Protein AF-A0AAW1D1H9-F1 (afdb_monomer)

Foldseek 3Di:
DAEAAQCCLAALANLVVLLVSQVPDDAVDKYKYKHWPPRHRAHPDDDPVRHHPDDQPQDDDDPVSRVVCCVPRNQVVSQKDWPDKDKDWDWDQDDPVDRIDTTIMIMTMIGHDHPDPPPDD

pLDDT: mean 91.13, std 11.97, range [45.91, 98.75]

InterPro domains:
  IPR007884 Protein-L-histidine N-pros-methyltransferase [PF05219] (1-110)
  IPR007884 Protein-L-histidine N-pros-methyltransferase [PTHR12890] (1-111)
  IPR029063 S-adenosyl-L-methionine-dependent methyltransferase superfamily [SSF53335] (2-110)

Nearest PDB structures (foldseek):
  7y9c-assembly2_B  TM=8.745E-01  e=1.176E-12  Homo sapiens
  8gzf-assembly1_A  TM=8.676E-01  e=1.521E-12  Homo sapiens
  7yf4-assembly1_B  TM=8.637E-01  e=1.731E-12  Homo sapiens
  8bvi-assembly1_A  TM=8.571E-01  e=6.501E-10  Ostreococcus tauri
  4nec-assembly4_D  TM=4.576E-01  e=1.929E-02  Streptomyces lasalocidi

Structure (mmCIF, N/CA/C/O backbone):
data_AF-A0AAW1D1H9-F1
#
_entry.id   AF-A0AAW1D1H9-F1
#
loop_
_atom_site.group_PDB
_atom_site.id
_atom_site.type_symbol
_atom_site.label_atom_id
_atom_site.label_alt_id
_atom_site.label_comp_id
_atom_site.label_asym_id
_atom_site.label_entity_id
_atom_site.label_seq_id
_atom_site.pdbx_PDB_ins_code
_atom_site.Cartn_x
_atom_site.Cartn_y
_atom_site.Cartn_z
_atom_site.occupancy
_atom_site.B_iso_or_equiv
_atom_site.auth_seq_id
_atom_site.auth_comp_id
_atom_site.auth_asym_id
_atom_site.auth_atom_id
_atom_site.pdbx_PDB_model_num
ATOM 1 N N . MET A 1 1 ? -14.691 -5.417 6.888 1.00 87.19 1 MET A N 1
ATOM 2 C CA . MET A 1 1 ? -13.235 -5.384 6.654 1.00 87.19 1 MET A CA 1
ATOM 3 C C . MET A 1 1 ? -13.017 -5.336 5.153 1.00 87.19 1 MET A C 1
ATOM 5 O O . MET A 1 1 ? -13.806 -5.954 4.450 1.00 87.19 1 MET A O 1
ATOM 9 N N . VAL A 1 2 ? -12.020 -4.594 4.677 1.00 97.12 2 VAL A N 1
ATOM 10 C CA . VAL A 1 2 ? -11.627 -4.561 3.255 1.00 97.12 2 VAL A CA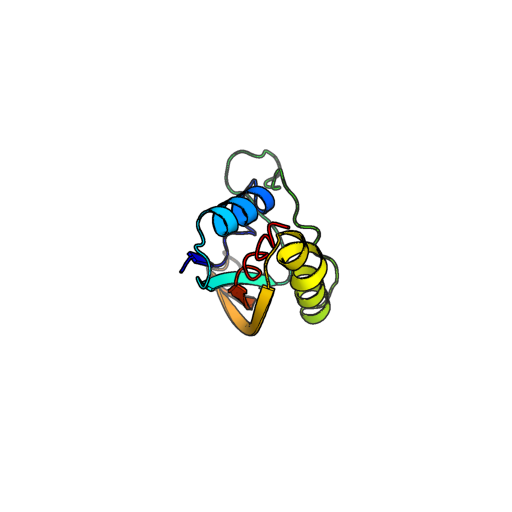 1
ATOM 11 C C . VAL A 1 2 ? -10.189 -5.063 3.145 1.00 97.12 2 VAL A C 1
ATOM 13 O O . VAL A 1 2 ? -9.361 -4.686 3.967 1.00 97.12 2 VAL A O 1
ATOM 16 N N . SER A 1 3 ? -9.877 -5.915 2.174 1.00 97.62 3 SER A N 1
ATOM 17 C CA . SER A 1 3 ? -8.510 -6.400 1.947 1.00 97.62 3 SER A CA 1
ATOM 18 C C . SER A 1 3 ? -8.052 -6.100 0.526 1.00 97.62 3 SER A C 1
ATOM 20 O O . SER A 1 3 ? -8.770 -6.401 -0.424 1.00 97.62 3 SER A O 1
ATOM 22 N N . CYS A 1 4 ? -6.852 -5.544 0.396 1.00 98.19 4 CYS A N 1
ATOM 23 C CA . CYS A 1 4 ? -6.185 -5.234 -0.864 1.00 98.19 4 CYS A CA 1
ATOM 24 C C . CYS A 1 4 ? -4.776 -5.828 -0.801 1.00 98.19 4 CYS A C 1
ATOM 26 O O . CYS A 1 4 ? -3.884 -5.251 -0.185 1.00 98.19 4 CYS A O 1
ATOM 28 N N . LEU A 1 5 ? -4.601 -7.033 -1.341 1.00 97.25 5 LEU A N 1
ATOM 29 C CA . LEU A 1 5 ? -3.396 -7.831 -1.123 1.00 97.25 5 LEU A CA 1
ATOM 30 C C . LEU A 1 5 ? -2.597 -7.927 -2.419 1.00 97.25 5 LEU A C 1
ATOM 32 O O . LEU A 1 5 ? -2.992 -8.678 -3.306 1.00 97.25 5 LEU A O 1
ATOM 36 N N . ASN A 1 6 ? -1.499 -7.171 -2.522 1.00 95.62 6 ASN A N 1
ATOM 37 C CA . ASN A 1 6 ? -0.606 -7.178 -3.687 1.00 95.62 6 ASN A CA 1
ATOM 38 C C . ASN A 1 6 ? -1.342 -6.854 -5.003 1.00 95.62 6 ASN A C 1
ATOM 40 O O . ASN A 1 6 ? -1.202 -7.542 -6.009 1.00 95.62 6 ASN A O 1
ATOM 44 N N . VAL A 1 7 ? -2.201 -5.827 -4.941 1.00 96.31 7 VAL A N 1
ATOM 45 C CA . VAL A 1 7 ? -2.993 -5.321 -6.080 1.00 96.31 7 VAL A CA 1
ATOM 46 C C . VAL A 1 7 ? -2.508 -3.945 -6.540 1.00 96.31 7 VAL A C 1
ATOM 48 O O . VAL A 1 7 ? -2.648 -3.606 -7.709 1.00 96.31 7 VAL A O 1
ATOM 51 N N . LEU A 1 8 ? -1.954 -3.126 -5.638 1.00 97.06 8 LEU A N 1
ATOM 52 C CA . LEU A 1 8 ? -1.609 -1.729 -5.934 1.00 97.06 8 LEU A CA 1
ATOM 53 C C . LEU A 1 8 ? -0.477 -1.584 -6.961 1.00 97.06 8 LEU A C 1
ATOM 55 O O . LEU A 1 8 ? -0.423 -0.573 -7.652 1.00 97.06 8 LEU A O 1
ATOM 59 N N . ASP A 1 9 ? 0.392 -2.584 -7.088 1.00 94.38 9 ASP A N 1
ATOM 60 C CA . ASP A 1 9 ? 1.422 -2.673 -8.124 1.00 94.38 9 ASP A CA 1
ATOM 61 C C . ASP A 1 9 ? 0.886 -3.226 -9.455 1.00 94.38 9 ASP A C 1
ATOM 63 O O . ASP A 1 9 ? 1.561 -3.092 -10.467 1.00 94.38 9 ASP A O 1
ATOM 67 N N . ARG A 1 10 ? -0.319 -3.809 -9.483 1.00 94.31 10 ARG A N 1
ATOM 68 C CA . ARG A 1 10 ? -0.959 -4.407 -10.676 1.00 94.31 10 ARG A CA 1
ATOM 69 C C . ARG A 1 10 ? -2.198 -3.655 -11.154 1.00 94.31 10 ARG A C 1
ATOM 71 O O . ARG A 1 10 ? -2.950 -4.125 -12.004 1.00 94.31 10 ARG A O 1
ATOM 78 N N . CYS A 1 11 ? -2.453 -2.490 -10.572 1.00 94.06 11 CYS A N 1
ATOM 79 C CA . CYS A 1 11 ? -3.623 -1.676 -10.855 1.00 94.06 11 CYS A CA 1
ATOM 80 C C . CYS A 1 11 ? -3.228 -0.465 -11.698 1.00 94.06 11 CYS A C 1
ATOM 82 O O . CYS A 1 11 ? -2.243 0.196 -11.397 1.00 94.06 11 CYS A O 1
ATOM 84 N N . ASP A 1 12 ? -4.037 -0.132 -12.705 1.00 96.31 12 ASP A N 1
ATOM 85 C CA . ASP A 1 12 ? -3.852 1.077 -13.517 1.00 96.31 12 ASP A CA 1
ATOM 86 C C . ASP A 1 12 ? -4.086 2.376 -12.724 1.00 96.31 12 ASP A C 1
ATOM 88 O O . ASP A 1 12 ? -3.478 3.413 -12.982 1.00 96.31 12 ASP A O 1
ATOM 92 N N . ARG A 1 13 ? -4.981 2.321 -11.731 1.00 97.50 13 ARG A N 1
ATOM 93 C CA . ARG A 1 13 ? -5.435 3.486 -10.957 1.00 97.50 13 ARG A CA 1
ATOM 94 C C . ARG A 1 13 ? -5.391 3.233 -9.443 1.00 97.50 13 ARG A C 1
ATOM 96 O O . ARG A 1 13 ? -6.442 3.174 -8.794 1.00 97.50 13 ARG A O 1
ATOM 103 N N . PRO A 1 14 ? -4.199 3.019 -8.854 1.00 97.81 14 PRO A N 1
ATOM 104 C CA . PRO A 1 14 ? -4.056 2.647 -7.448 1.00 97.81 14 PRO A CA 1
ATOM 105 C C . PRO A 1 14 ? -4.530 3.727 -6.462 1.00 97.81 14 PRO A C 1
ATOM 107 O O . PRO A 1 14 ? -5.055 3.377 -5.405 1.00 97.81 14 PRO A O 1
ATOM 110 N N . LEU A 1 15 ? -4.420 5.023 -6.784 1.00 98.31 15 LEU A N 1
ATOM 111 C CA . LEU A 1 15 ? -4.917 6.099 -5.910 1.00 98.31 15 LEU A CA 1
ATOM 112 C C . LEU A 1 15 ? -6.450 6.106 -5.868 1.00 98.31 15 LEU A C 1
ATOM 114 O O . LEU A 1 15 ? -7.052 6.209 -4.795 1.00 98.31 15 LEU A O 1
ATOM 118 N N . THR A 1 16 ? -7.087 5.919 -7.023 1.00 98.38 16 THR A N 1
ATOM 119 C CA . THR A 1 16 ? -8.537 5.735 -7.128 1.00 98.38 16 THR A CA 1
ATOM 120 C C . THR A 1 16 ? -8.984 4.516 -6.323 1.00 98.38 16 THR A C 1
ATOM 122 O O . THR A 1 16 ? -9.946 4.613 -5.557 1.00 98.38 16 THR A O 1
ATOM 125 N N . LEU A 1 17 ? -8.273 3.387 -6.429 1.00 98.38 17 LEU A N 1
ATOM 126 C CA . LEU A 1 17 ? -8.578 2.177 -5.661 1.00 98.38 17 LEU A CA 1
ATOM 127 C C . LEU A 1 17 ? -8.490 2.420 -4.144 1.00 98.38 17 LEU A C 1
ATOM 129 O O . LEU A 1 17 ? -9.384 2.003 -3.408 1.00 98.38 17 LEU A O 1
ATOM 133 N N . LEU A 1 18 ? -7.474 3.143 -3.662 1.00 98.44 18 LEU A N 1
ATOM 134 C CA . LEU A 1 18 ? -7.374 3.536 -2.249 1.00 98.44 18 LEU A CA 1
ATOM 135 C C . LEU A 1 18 ? -8.575 4.385 -1.802 1.00 98.44 18 LEU A C 1
ATOM 137 O O . LEU A 1 18 ? -9.151 4.134 -0.739 1.00 98.44 18 LEU A O 1
ATOM 141 N N . GLY A 1 19 ? -9.009 5.336 -2.634 1.00 98.06 19 GLY A N 1
ATOM 142 C CA . GLY A 1 19 ? -10.215 6.130 -2.389 1.00 98.06 19 GLY A CA 1
ATOM 143 C C . GLY A 1 19 ? -11.488 5.277 -2.312 1.00 98.06 19 GLY A C 1
ATOM 144 O O . GLY A 1 19 ? -12.320 5.483 -1.425 1.00 98.06 19 GLY A O 1
ATOM 145 N N . GLN A 1 20 ? -11.621 4.277 -3.185 1.00 98.06 20 GLN A N 1
ATOM 146 C CA . GLN A 1 20 ? -12.744 3.333 -3.181 1.00 98.06 20 GLN A CA 1
ATOM 147 C C . GLN A 1 20 ? -12.735 2.421 -1.949 1.00 98.06 20 GLN A C 1
ATOM 149 O O . GLN A 1 20 ? -13.782 2.233 -1.328 1.00 98.06 20 GLN A O 1
ATOM 154 N N . ILE A 1 21 ? -11.565 1.909 -1.547 1.00 97.81 21 ILE A N 1
ATOM 155 C CA . ILE A 1 21 ? -11.395 1.142 -0.303 1.00 97.81 21 ILE A CA 1
ATOM 156 C C . ILE A 1 21 ? -11.885 1.977 0.878 1.00 97.81 21 ILE A C 1
ATOM 158 O O . ILE A 1 21 ? -12.715 1.512 1.660 1.00 97.81 21 ILE A O 1
ATOM 162 N N . ARG A 1 22 ? -11.425 3.229 0.975 1.00 96.38 22 ARG A N 1
ATOM 163 C CA . ARG A 1 22 ? -11.842 4.157 2.029 1.00 96.38 22 ARG A CA 1
ATOM 164 C C . ARG A 1 22 ? -13.355 4.386 2.018 1.00 96.38 22 ARG A C 1
ATOM 166 O O . ARG A 1 22 ? -13.978 4.325 3.073 1.00 96.38 22 ARG A O 1
ATOM 173 N N . ALA A 1 23 ? -13.949 4.629 0.850 1.00 96.12 23 ALA A N 1
ATOM 174 C CA . ALA A 1 23 ? -15.387 4.868 0.709 1.00 96.12 23 ALA A CA 1
ATOM 175 C C . ALA A 1 23 ? -16.246 3.643 1.078 1.00 96.12 23 ALA A C 1
ATOM 177 O O . ALA A 1 23 ? -17.357 3.799 1.582 1.00 96.12 23 ALA A O 1
ATOM 178 N N . ALA A 1 24 ? -15.735 2.428 0.865 1.00 96.25 24 ALA A N 1
ATOM 179 C CA . ALA A 1 24 ? -16.416 1.188 1.235 1.00 96.25 24 ALA A CA 1
ATOM 180 C C . ALA A 1 24 ? -16.338 0.875 2.744 1.00 96.25 24 ALA A C 1
ATOM 182 O O . ALA A 1 24 ? -17.103 0.050 3.256 1.00 96.25 24 ALA A O 1
ATOM 183 N N . MET A 1 25 ? -15.414 1.504 3.475 1.00 95.06 25 MET A N 1
ATOM 184 C CA . MET A 1 25 ? -15.252 1.297 4.911 1.00 95.06 25 MET A CA 1
ATOM 185 C C . MET A 1 25 ? -16.299 2.070 5.718 1.00 95.06 25 MET A C 1
ATOM 187 O O . MET A 1 25 ? -16.526 3.260 5.526 1.00 95.06 25 MET A O 1
ATOM 191 N N . LYS A 1 26 ? -16.897 1.391 6.701 1.00 91.38 26 LYS A N 1
ATOM 192 C CA . LYS A 1 26 ? -17.738 2.021 7.731 1.00 91.38 26 LYS A CA 1
ATOM 193 C C . LYS A 1 26 ? -16.868 2.540 8.888 1.00 91.38 26 LYS A C 1
ATOM 195 O O . LYS A 1 26 ? -15.773 2.007 9.093 1.00 91.38 26 LYS A O 1
ATOM 200 N N . PRO A 1 27 ? -17.338 3.507 9.698 1.00 86.50 27 PRO A N 1
ATOM 201 C CA . PRO A 1 27 ? -16.666 3.874 10.943 1.00 86.50 27 PRO A CA 1
ATOM 202 C C . PRO A 1 27 ? -16.386 2.642 11.817 1.00 86.50 27 PRO A C 1
ATOM 204 O O . PRO A 1 27 ? -17.239 1.766 11.954 1.00 86.50 27 PRO A O 1
ATOM 207 N N . GLY A 1 28 ? -15.173 2.546 12.364 1.00 86.31 28 GLY A N 1
ATOM 208 C CA . GLY A 1 28 ? -14.719 1.384 13.141 1.00 86.31 28 GLY A CA 1
ATOM 209 C C . GLY A 1 28 ? -14.321 0.152 12.313 1.00 86.31 28 GLY A C 1
ATOM 210 O O . GLY A 1 28 ? -13.824 -0.818 12.880 1.00 86.31 28 GLY A O 1
ATOM 211 N N . ALA A 1 29 ? -14.490 0.167 10.986 1.00 92.94 29 ALA A N 1
ATOM 212 C CA . ALA A 1 29 ? -14.005 -0.909 10.129 1.00 92.94 29 ALA A CA 1
ATOM 213 C C . ALA A 1 29 ? -12.476 -0.874 9.976 1.00 92.94 29 ALA A C 1
ATOM 215 O O . ALA A 1 29 ? -11.839 0.179 10.034 1.00 92.94 29 ALA A O 1
ATOM 216 N N . MET A 1 30 ? -11.912 -2.052 9.708 1.00 96.50 30 MET A N 1
ATOM 217 C CA . MET A 1 30 ? -10.498 -2.250 9.403 1.00 96.50 30 MET A CA 1
ATOM 218 C C . MET A 1 30 ? -10.290 -2.534 7.912 1.00 96.50 30 MET A C 1
ATOM 220 O O . MET A 1 30 ? -11.113 -3.219 7.289 1.00 96.50 30 MET A O 1
ATOM 224 N N . ALA A 1 31 ? -9.179 -2.046 7.367 1.00 98.19 31 ALA A N 1
ATOM 225 C CA . ALA A 1 31 ? -8.628 -2.498 6.099 1.00 98.19 31 ALA A CA 1
ATOM 226 C C . ALA A 1 31 ? -7.265 -3.169 6.295 1.00 98.19 31 ALA A C 1
ATOM 228 O O . ALA A 1 31 ? -6.526 -2.824 7.217 1.00 98.19 31 ALA A O 1
ATOM 229 N N . VAL A 1 32 ? -6.951 -4.122 5.421 1.00 98.62 32 VAL A N 1
ATOM 230 C CA . VAL A 1 32 ? -5.627 -4.741 5.316 1.00 98.62 32 VAL A CA 1
ATOM 231 C C . VAL A 1 32 ? -5.089 -4.478 3.920 1.00 98.62 32 VAL A C 1
ATOM 233 O O . VAL A 1 32 ? -5.750 -4.814 2.937 1.00 98.62 32 VAL A O 1
ATOM 236 N N . ILE A 1 33 ? -3.911 -3.869 3.839 1.00 98.56 33 ILE A N 1
ATOM 237 C CA . ILE A 1 33 ? -3.229 -3.592 2.573 1.00 98.56 33 ILE A CA 1
ATOM 238 C C . ILE A 1 33 ? -1.873 -4.289 2.595 1.00 98.56 33 ILE A C 1
ATOM 240 O O . ILE A 1 33 ? -1.133 -4.120 3.559 1.00 98.56 33 ILE A O 1
ATOM 244 N N . ALA A 1 34 ? -1.568 -5.068 1.560 1.00 98.31 34 ALA A N 1
ATOM 245 C CA . ALA A 1 34 ? -0.259 -5.685 1.349 1.00 98.31 34 ALA A CA 1
ATOM 246 C C . ALA A 1 34 ? 0.378 -5.117 0.074 1.00 98.31 34 ALA A C 1
ATOM 248 O O . ALA A 1 34 ? -0.325 -4.940 -0.932 1.00 98.31 34 ALA A O 1
ATOM 249 N N . ILE A 1 35 ? 1.664 -4.778 0.149 1.00 97.38 35 ILE A N 1
ATOM 250 C CA . ILE A 1 35 ? 2.445 -4.181 -0.937 1.00 97.38 35 ILE A CA 1
ATOM 251 C C . ILE A 1 35 ? 3.815 -4.853 -0.990 1.00 97.38 35 ILE A C 1
ATOM 253 O O . ILE A 1 35 ? 4.593 -4.792 -0.034 1.00 97.38 35 ILE A O 1
ATOM 257 N N . VAL A 1 36 ? 4.145 -5.393 -2.162 1.00 96.31 36 VAL A N 1
ATOM 258 C CA . VAL A 1 36 ? 5.475 -5.926 -2.461 1.00 96.31 36 VAL A CA 1
ATOM 259 C C . VAL A 1 36 ? 6.485 -4.789 -2.614 1.00 96.31 36 VAL A C 1
ATOM 261 O O . VAL A 1 36 ? 6.286 -3.870 -3.411 1.00 96.31 36 VAL A O 1
ATOM 264 N N . LEU A 1 37 ? 7.598 -4.881 -1.883 1.00 96.12 37 LEU A N 1
ATOM 265 C CA . LEU A 1 37 ? 8.724 -3.953 -1.937 1.00 96.12 37 LEU A CA 1
ATOM 266 C C . LEU A 1 37 ? 10.027 -4.680 -2.346 1.00 96.12 37 LEU A C 1
ATOM 268 O O . LEU A 1 37 ? 10.290 -5.789 -1.862 1.00 96.12 37 LEU A O 1
ATOM 272 N N . PRO A 1 38 ? 10.883 -4.068 -3.193 1.00 95.88 38 PRO A N 1
ATOM 273 C CA . PRO A 1 38 ? 10.769 -2.723 -3.757 1.00 95.88 38 PRO A CA 1
ATOM 274 C C . PRO A 1 38 ? 9.617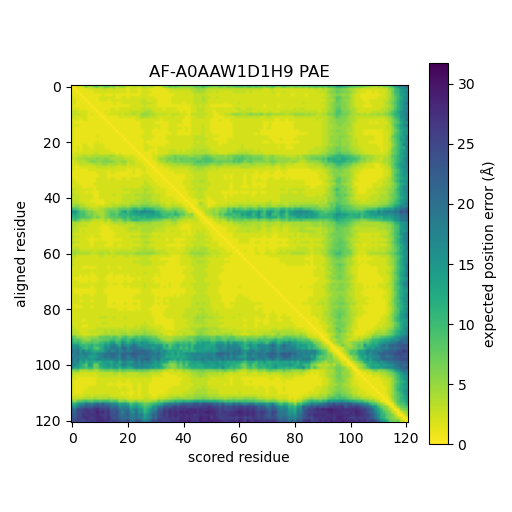 -2.587 -4.760 1.00 95.88 38 PRO A C 1
ATOM 276 O O . PRO A 1 38 ? 9.397 -3.472 -5.588 1.00 95.88 38 PRO A O 1
ATOM 279 N N . PHE A 1 39 ? 8.906 -1.466 -4.680 1.00 96.38 39 PHE A N 1
ATOM 280 C CA . PHE A 1 39 ? 7.711 -1.203 -5.468 1.00 96.38 39 PHE A CA 1
ATOM 281 C C . PHE A 1 39 ? 8.060 -1.044 -6.950 1.00 96.38 39 PHE A C 1
ATOM 283 O O . PHE A 1 39 ? 8.858 -0.185 -7.332 1.00 96.38 39 PHE A O 1
ATOM 290 N N . LYS A 1 40 ? 7.469 -1.896 -7.788 1.00 93.81 40 LYS A N 1
ATOM 291 C CA . LYS A 1 40 ? 7.671 -1.920 -9.240 1.00 93.81 40 LYS A CA 1
ATOM 292 C C . LYS A 1 40 ? 6.321 -2.160 -9.916 1.00 93.81 40 LYS A C 1
ATOM 294 O O . LYS A 1 40 ? 5.977 -3.320 -10.142 1.00 93.81 40 LYS A O 1
ATOM 299 N N . PRO A 1 41 ? 5.539 -1.101 -10.188 1.00 94.19 41 PRO A N 1
ATOM 300 C CA . PRO A 1 41 ? 4.214 -1.273 -10.751 1.00 94.19 41 PRO A CA 1
ATOM 301 C C . PRO A 1 41 ? 4.303 -1.825 -12.177 1.00 94.19 41 PRO A C 1
ATOM 303 O O . PRO A 1 41 ? 5.182 -1.440 -12.952 1.00 94.19 41 PRO A O 1
ATOM 306 N N . TYR A 1 42 ? 3.391 -2.731 -12.505 1.00 94.12 42 TYR A N 1
ATOM 307 C CA . TYR A 1 42 ? 3.251 -3.359 -13.806 1.00 94.12 42 TYR A CA 1
ATOM 308 C C . TYR A 1 42 ? 1.774 -3.652 -14.073 1.00 94.12 42 TYR A C 1
ATOM 310 O O . TYR A 1 42 ? 1.159 -4.443 -13.368 1.00 94.12 42 TYR A O 1
ATOM 318 N N . VAL A 1 43 ? 1.213 -3.023 -15.099 1.00 93.81 43 VAL A N 1
ATOM 319 C CA . VAL A 1 43 ? -0.190 -3.167 -15.497 1.00 93.81 43 VAL A CA 1
ATOM 320 C C . VAL A 1 43 ? -0.270 -4.051 -16.736 1.00 93.81 43 VAL A C 1
ATOM 322 O O . VAL A 1 43 ? 0.191 -3.673 -17.811 1.00 93.81 43 VAL A O 1
ATOM 325 N N . GLU A 1 44 ? -0.868 -5.231 -16.607 1.00 88.44 44 GLU A N 1
ATOM 326 C CA . GLU A 1 44 ? -0.904 -6.255 -17.659 1.00 88.44 44 GLU A CA 1
ATOM 327 C C . GLU A 1 44 ? -1.652 -5.797 -18.917 1.00 88.44 44 GLU A C 1
ATOM 329 O O . GLU A 1 44 ? -1.252 -6.137 -20.032 1.00 88.44 44 GLU A O 1
ATOM 334 N N . PHE A 1 45 ? -2.734 -5.031 -18.753 1.00 86.56 45 PHE A N 1
ATOM 335 C CA . PHE A 1 45 ? -3.637 -4.659 -19.840 1.00 86.56 45 PHE A CA 1
ATOM 336 C C . PHE A 1 45 ? -4.019 -3.181 -19.784 1.00 86.56 45 PHE A C 1
ATOM 338 O O . PHE A 1 45 ? -4.237 -2.623 -18.715 1.00 86.56 45 PHE A O 1
ATOM 345 N N . GLY A 1 46 ? -4.204 -2.571 -20.954 1.00 80.25 46 GLY A N 1
ATOM 346 C CA . GLY A 1 46 ? -4.780 -1.227 -21.072 1.00 80.25 46 GLY A CA 1
ATOM 347 C C . GLY A 1 46 ? -3.767 -0.092 -21.216 1.00 80.25 46 GLY A C 1
ATOM 348 O O . GLY A 1 46 ? -4.156 0.983 -21.668 1.00 80.25 46 GLY A O 1
ATOM 349 N N . THR A 1 47 ? -2.477 -0.328 -20.959 1.00 80.00 47 THR A N 1
ATOM 350 C CA . THR A 1 47 ? -1.406 0.652 -21.204 1.00 80.00 47 THR A CA 1
ATOM 351 C C . THR A 1 47 ? -0.338 0.081 -22.138 1.00 80.00 47 THR A C 1
ATOM 353 O O . THR A 1 47 ? -0.120 -1.127 -22.203 1.00 80.00 47 THR A O 1
ATOM 356 N N . LYS A 1 48 ? 0.285 0.942 -22.956 1.00 83.44 48 LYS A N 1
ATOM 357 C CA . LYS A 1 48 ? 1.277 0.510 -23.963 1.00 83.44 48 LYS A CA 1
ATOM 358 C C . LYS A 1 48 ? 2.642 0.194 -23.356 1.00 83.44 48 LYS A C 1
ATOM 360 O O . LYS A 1 48 ? 3.411 -0.551 -23.950 1.00 83.44 48 LYS A O 1
ATOM 365 N N . ASP A 1 49 ? 2.949 0.804 -22.221 1.00 89.44 49 ASP A N 1
ATOM 366 C CA . ASP A 1 49 ? 4.224 0.714 -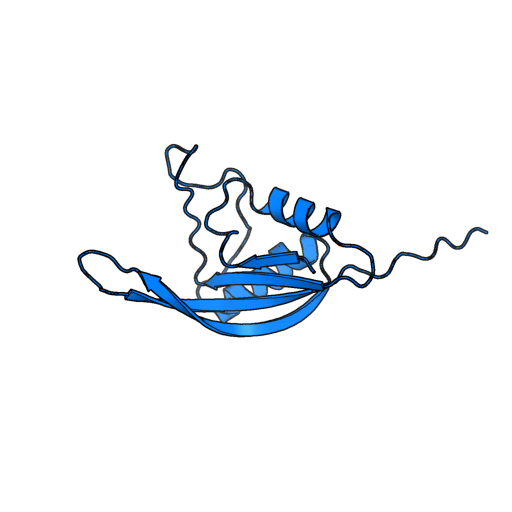21.514 1.00 89.44 49 ASP A CA 1
ATOM 367 C C . ASP A 1 49 ? 4.107 -0.042 -20.183 1.00 89.44 49 ASP A C 1
ATOM 369 O O . ASP A 1 49 ? 5.066 -0.062 -19.413 1.00 89.44 49 ASP A O 1
ATOM 373 N N . HIS A 1 50 ? 2.950 -0.665 -19.923 1.00 92.50 50 HIS A N 1
ATOM 374 C CA . HIS A 1 50 ? 2.621 -1.365 -18.679 1.00 92.50 50 HIS A CA 1
ATOM 375 C C . HIS A 1 50 ? 2.734 -0.498 -17.419 1.00 92.50 50 HIS A C 1
ATOM 377 O O . HIS A 1 50 ? 2.796 -1.023 -16.307 1.00 92.50 50 HIS A O 1
ATOM 383 N N . LYS A 1 51 ? 2.749 0.830 -17.564 1.00 93.50 51 LYS A N 1
ATOM 384 C CA . LYS A 1 51 ? 2.716 1.744 -16.424 1.00 93.50 51 LYS A CA 1
ATOM 385 C C . LYS A 1 51 ? 1.278 2.020 -16.005 1.00 93.50 51 LYS A C 1
ATOM 387 O O . LYS A 1 51 ? 0.395 1.979 -16.862 1.00 93.50 51 LYS A O 1
ATOM 392 N N . PRO A 1 52 ? 1.035 2.303 -14.718 1.00 95.00 52 PRO A N 1
ATOM 393 C CA . PRO A 1 52 ? -0.258 2.789 -14.274 1.00 95.00 52 PRO A CA 1
ATOM 394 C C . PRO A 1 52 ? -0.471 4.240 -14.709 1.00 95.00 52 PRO A C 1
ATOM 396 O O . PRO A 1 52 ? 0.466 5.038 -14.744 1.00 95.00 52 PRO A O 1
ATOM 399 N N . VAL A 1 53 ? -1.719 4.603 -14.994 1.00 95.88 53 VAL A N 1
ATOM 400 C CA . VAL A 1 53 ? -2.136 6.000 -15.190 1.00 95.88 53 VAL A CA 1
ATOM 401 C C . VAL A 1 53 ? -1.975 6.826 -13.910 1.00 95.88 53 VAL A C 1
ATOM 403 O O . VAL A 1 53 ? -1.690 8.022 -13.983 1.00 95.88 53 VAL A O 1
ATOM 406 N N . GLU A 1 54 ? -2.157 6.217 -12.736 1.00 96.94 54 GLU A N 1
ATOM 407 C CA . GLU A 1 54 ? -1.900 6.865 -11.446 1.00 96.94 54 GLU A CA 1
ATOM 408 C C . GLU A 1 54 ? -0.669 6.253 -10.782 1.00 96.94 54 GLU A C 1
ATOM 410 O O . GLU A 1 54 ? -0.665 5.089 -10.391 1.00 96.94 54 GLU A O 1
ATOM 415 N N . GLU A 1 55 ? 0.377 7.052 -10.606 1.00 96.31 55 GLU A N 1
ATOM 416 C CA . GLU A 1 55 ? 1.586 6.600 -9.927 1.00 96.31 55 GLU A CA 1
ATOM 417 C C . GLU A 1 55 ? 1.465 6.799 -8.412 1.00 96.31 55 GLU A C 1
ATOM 419 O O . GLU A 1 55 ? 1.065 7.863 -7.930 1.00 96.31 55 GLU A O 1
ATOM 424 N N . LEU A 1 56 ? 1.843 5.774 -7.642 1.00 97.94 56 LEU A N 1
ATOM 425 C CA . LEU A 1 56 ? 2.062 5.939 -6.210 1.00 97.94 56 LEU A CA 1
ATOM 426 C C . LEU A 1 56 ? 3.414 6.636 -5.995 1.00 97.94 56 LEU A C 1
ATOM 428 O O . LEU A 1 56 ? 4.420 6.138 -6.503 1.00 97.94 56 LEU A O 1
ATOM 432 N N . PRO A 1 57 ? 3.481 7.737 -5.224 1.00 97.62 57 PRO A N 1
ATOM 433 C CA . PRO A 1 57 ? 4.710 8.505 -5.006 1.00 97.62 57 PRO A CA 1
ATOM 434 C C . PRO A 1 57 ? 5.683 7.827 -4.017 1.00 97.62 57 PRO A C 1
ATOM 436 O O . PRO A 1 57 ? 6.220 8.489 -3.131 1.00 97.62 57 PRO A O 1
ATOM 439 N N . ILE A 1 58 ? 5.907 6.516 -4.157 1.00 98.25 58 ILE A N 1
ATOM 440 C CA . ILE A 1 58 ? 6.796 5.724 -3.298 1.00 98.25 58 ILE A CA 1
ATOM 441 C C . ILE A 1 58 ? 8.253 6.020 -3.665 1.00 98.25 58 ILE A C 1
ATOM 443 O O . ILE A 1 58 ? 8.672 5.855 -4.811 1.00 98.25 58 ILE A O 1
ATOM 447 N N . LYS A 1 59 ? 9.033 6.447 -2.675 1.00 97.94 59 LYS A N 1
ATOM 448 C CA . LYS A 1 59 ? 10.432 6.869 -2.808 1.00 97.94 59 LYS A CA 1
ATOM 449 C C . LYS A 1 59 ? 11.350 5.967 -1.992 1.00 97.94 59 LYS A C 1
ATOM 451 O O . LYS A 1 59 ? 10.927 5.342 -1.025 1.00 97.94 59 LYS A O 1
ATOM 456 N N . GLY A 1 60 ? 12.635 5.983 -2.340 1.00 97.44 60 GLY A N 1
ATOM 457 C CA . GLY A 1 60 ? 13.686 5.317 -1.573 1.00 97.44 60 GLY A CA 1
ATOM 458 C C . GLY A 1 60 ? 14.211 4.038 -2.212 1.00 97.44 60 GLY A C 1
ATOM 459 O O . GLY A 1 60 ? 13.625 3.495 -3.151 1.00 97.44 60 GLY A O 1
ATOM 460 N N . ASN A 1 61 ? 15.350 3.573 -1.699 1.00 95.38 61 ASN A N 1
ATOM 461 C CA . ASN A 1 61 ? 16.109 2.470 -2.295 1.00 95.38 61 ASN A CA 1
ATOM 462 C C . ASN A 1 61 ? 16.139 1.224 -1.407 1.00 95.38 61 ASN A C 1
ATOM 464 O O . ASN A 1 61 ? 16.390 0.126 -1.903 1.00 95.38 61 ASN A O 1
ATOM 468 N N . THR A 1 62 ? 15.895 1.383 -0.107 1.00 97.00 62 THR A N 1
ATOM 469 C CA . THR A 1 62 ? 15.790 0.273 0.841 1.00 97.00 62 THR A CA 1
ATOM 470 C C . THR A 1 62 ? 14.332 -0.085 1.111 1.00 97.00 62 THR A C 1
ATOM 472 O O . THR A 1 62 ? 13.411 0.666 0.779 1.00 97.00 62 THR A O 1
ATOM 475 N N . PHE A 1 63 ? 14.113 -1.248 1.727 1.00 96.81 63 PHE A N 1
ATOM 476 C CA . PHE A 1 63 ? 12.784 -1.626 2.201 1.00 96.81 63 PHE A CA 1
ATOM 477 C C . PHE A 1 63 ? 12.257 -0.590 3.202 1.00 96.81 63 PHE A C 1
ATOM 479 O O . PHE A 1 63 ? 11.115 -0.158 3.100 1.00 96.81 63 PHE A O 1
ATO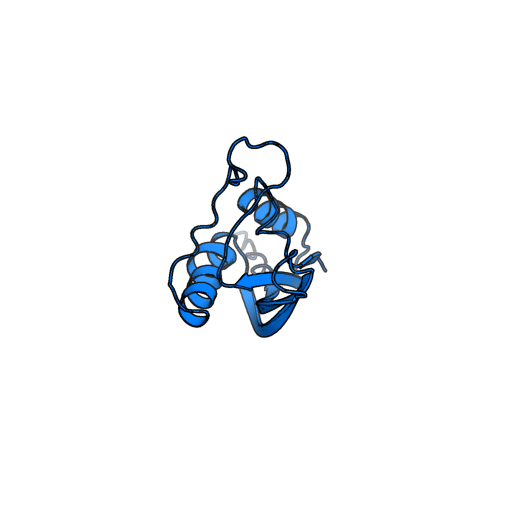M 486 N N . GLU A 1 64 ? 13.103 -0.172 4.141 1.00 98.06 64 GLU A N 1
ATOM 487 C CA . GLU A 1 64 ? 12.777 0.764 5.212 1.00 98.06 64 GLU A CA 1
ATOM 488 C C . GLU A 1 64 ? 12.414 2.155 4.670 1.00 98.06 64 GLU A C 1
ATOM 490 O O . GLU A 1 64 ? 11.429 2.745 5.125 1.00 98.06 64 GLU A O 1
ATOM 495 N N . ASP A 1 65 ? 13.136 2.644 3.654 1.00 98.31 65 ASP A N 1
ATOM 496 C CA . ASP A 1 65 ? 12.794 3.908 2.990 1.00 98.31 65 ASP A CA 1
ATOM 497 C C . ASP A 1 65 ? 11.414 3.819 2.329 1.00 98.31 65 ASP A C 1
ATOM 499 O O . ASP A 1 65 ? 10.571 4.699 2.501 1.00 98.31 65 ASP A O 1
ATOM 503 N N . GLN A 1 66 ? 11.163 2.733 1.591 1.00 98.50 66 GLN A N 1
ATOM 504 C CA . GLN A 1 66 ? 9.914 2.584 0.852 1.00 98.50 66 GLN A CA 1
ATOM 505 C C . GLN A 1 66 ? 8.722 2.312 1.768 1.00 98.50 66 GLN A C 1
ATOM 507 O O . GLN A 1 66 ? 7.642 2.820 1.490 1.00 98.50 66 GLN A O 1
ATOM 512 N N . VAL A 1 67 ? 8.886 1.587 2.881 1.00 98.56 67 VAL A N 1
ATOM 513 C CA . VAL A 1 67 ? 7.824 1.461 3.896 1.00 98.56 67 VAL A CA 1
ATOM 514 C C . VAL A 1 67 ? 7.492 2.821 4.494 1.00 98.56 67 VAL A C 1
ATOM 516 O O . VAL A 1 67 ? 6.313 3.154 4.615 1.00 98.56 67 VAL A O 1
ATOM 519 N N . THR A 1 68 ? 8.509 3.616 4.832 1.00 98.62 68 THR A N 1
ATOM 520 C CA . THR A 1 68 ? 8.311 4.984 5.331 1.00 98.62 68 THR A CA 1
ATOM 521 C C . THR A 1 68 ? 7.531 5.814 4.313 1.00 98.62 68 THR A C 1
ATOM 523 O O . THR A 1 68 ? 6.499 6.388 4.652 1.00 98.62 68 THR A O 1
ATOM 526 N N . SER A 1 69 ? 7.933 5.781 3.041 1.00 98.75 69 SER A N 1
ATOM 527 C CA . SER A 1 69 ? 7.243 6.501 1.966 1.00 98.75 69 SER A CA 1
ATOM 528 C C . SER A 1 69 ? 5.817 5.984 1.711 1.00 98.75 69 SER A C 1
ATOM 530 O O . SER A 1 69 ? 4.898 6.777 1.538 1.00 98.75 69 SER A O 1
ATOM 532 N N . VAL A 1 70 ? 5.562 4.672 1.777 1.00 98.69 70 VAL A N 1
ATOM 533 C CA . VAL A 1 70 ? 4.196 4.114 1.700 1.00 98.69 70 VAL A CA 1
ATOM 534 C C . VAL A 1 70 ? 3.311 4.677 2.815 1.00 98.69 70 VAL A C 1
ATOM 536 O O . VAL A 1 70 ? 2.150 5.013 2.579 1.00 98.69 70 VAL A O 1
ATOM 539 N N . ILE A 1 71 ? 3.834 4.803 4.032 1.00 98.69 71 ILE A N 1
ATOM 540 C CA . ILE A 1 71 ? 3.080 5.367 5.154 1.00 98.69 71 ILE A CA 1
ATOM 541 C C . ILE A 1 71 ? 2.824 6.863 4.925 1.00 98.69 71 ILE A C 1
ATOM 543 O O . ILE A 1 71 ? 1.670 7.296 4.959 1.00 98.69 71 ILE A O 1
ATOM 547 N N . GLU A 1 72 ? 3.882 7.636 4.687 1.00 98.62 72 GLU A N 1
ATOM 548 C CA . GLU A 1 72 ? 3.864 9.103 4.714 1.00 98.62 72 GLU A CA 1
ATOM 549 C C . GLU A 1 72 ? 3.354 9.742 3.419 1.00 98.62 72 GLU A C 1
ATOM 551 O O . GLU A 1 72 ? 2.613 10.722 3.475 1.00 98.62 72 GLU A O 1
ATOM 556 N N . ASP A 1 73 ? 3.711 9.186 2.262 1.00 98.69 73 ASP A N 1
ATOM 557 C CA . ASP A 1 73 ? 3.384 9.742 0.945 1.00 98.69 73 ASP A CA 1
ATOM 558 C C . ASP A 1 73 ? 2.132 9.098 0.316 1.00 98.69 73 ASP A C 1
ATOM 560 O O . ASP A 1 73 ? 1.565 9.664 -0.619 1.00 98.69 73 ASP A O 1
ATOM 564 N N . VAL A 1 74 ? 1.677 7.932 0.805 1.00 98.56 74 VAL A N 1
ATOM 565 C CA . VAL A 1 74 ? 0.547 7.191 0.204 1.00 98.56 74 VAL A CA 1
ATOM 566 C C . VAL A 1 74 ? -0.621 6.996 1.170 1.00 98.56 74 VAL A C 1
ATOM 568 O O . VAL A 1 74 ? -1.709 7.523 0.934 1.00 98.56 74 VAL A O 1
ATOM 571 N N . LEU A 1 75 ? -0.440 6.243 2.258 1.00 98.56 75 LEU A N 1
ATOM 572 C CA . LEU A 1 75 ? -1.553 5.795 3.106 1.00 98.56 75 LEU A CA 1
ATOM 573 C C . LEU A 1 75 ? -2.124 6.912 3.990 1.00 98.56 75 LEU A C 1
ATOM 575 O O . LEU A 1 75 ? -3.349 7.032 4.094 1.00 98.56 75 LEU A O 1
ATOM 579 N N . ILE A 1 76 ? -1.269 7.744 4.595 1.00 98.38 76 ILE A N 1
ATOM 580 C CA . ILE A 1 76 ? -1.719 8.916 5.363 1.00 98.38 76 ILE A CA 1
ATOM 581 C C . ILE A 1 76 ? -2.430 9.926 4.440 1.00 98.38 76 ILE A C 1
ATOM 583 O O . ILE A 1 76 ? -3.570 10.286 4.752 1.00 98.38 76 ILE A O 1
ATOM 587 N N . PRO A 1 77 ? -1.861 10.337 3.285 1.00 98.25 77 PRO A N 1
ATOM 588 C CA . PRO A 1 77 ? -2.547 11.229 2.346 1.00 98.25 77 PRO A CA 1
ATOM 589 C C . PRO A 1 77 ? -3.845 10.653 1.770 1.00 98.25 77 PRO A C 1
ATOM 591 O O . PRO A 1 77 ? -4.797 11.399 1.545 1.00 98.25 77 PRO A O 1
ATOM 594 N N . ALA A 1 78 ? -3.936 9.329 1.599 1.00 97.56 78 ALA A N 1
ATOM 595 C CA . ALA A 1 78 ? -5.178 8.650 1.216 1.00 97.56 78 ALA A CA 1
ATOM 596 C C . ALA A 1 78 ? -6.252 8.649 2.328 1.00 97.56 78 ALA A C 1
ATOM 598 O O . ALA A 1 78 ? -7.377 8.193 2.109 1.00 97.56 78 ALA A O 1
ATOM 599 N N . GLY A 1 79 ? -5.942 9.184 3.514 1.00 96.62 79 GLY A N 1
ATOM 600 C CA . GLY A 1 79 ? -6.889 9.399 4.605 1.00 96.62 79 GLY A CA 1
ATOM 601 C C . GLY A 1 79 ? -7.058 8.202 5.537 1.00 96.62 79 GLY A C 1
ATOM 602 O O . GLY A 1 79 ? -8.109 8.083 6.175 1.00 96.62 79 GLY A O 1
ATOM 603 N N . PHE A 1 80 ? -6.063 7.314 5.612 1.00 97.62 80 PHE A N 1
ATOM 604 C CA . PHE A 1 80 ? -6.040 6.198 6.556 1.00 97.62 80 PHE A CA 1
ATOM 605 C C . PHE A 1 80 ? -5.258 6.537 7.829 1.00 97.62 80 PHE A C 1
ATOM 607 O O . PHE A 1 80 ? -4.300 7.304 7.821 1.00 97.62 80 PHE A O 1
ATOM 614 N N . ILE A 1 81 ? -5.640 5.892 8.931 1.00 97.50 81 ILE A N 1
ATOM 615 C CA . ILE A 1 81 ? -4.827 5.779 10.145 1.00 97.50 81 ILE A CA 1
ATOM 616 C C . ILE A 1 81 ? -4.159 4.409 10.136 1.00 97.50 81 ILE A C 1
ATOM 618 O O . ILE A 1 81 ? -4.849 3.387 10.092 1.00 97.50 81 ILE A O 1
ATOM 622 N N . ILE A 1 82 ? -2.832 4.392 10.244 1.00 97.94 82 ILE A N 1
ATOM 623 C CA . ILE A 1 82 ? -2.044 3.169 10.370 1.00 97.94 82 ILE A CA 1
ATOM 624 C C . ILE A 1 82 ? -2.160 2.667 11.810 1.00 97.94 82 ILE A C 1
ATOM 626 O O . ILE A 1 82 ? -1.907 3.411 12.756 1.00 97.94 82 ILE A O 1
ATOM 630 N N . ARG A 1 83 ? -2.562 1.406 11.990 1.00 97.75 83 ARG A N 1
ATOM 631 C CA . ARG A 1 83 ? -2.639 0.758 13.310 1.00 97.75 83 ARG A CA 1
ATOM 632 C C . ARG A 1 83 ? -1.402 -0.063 13.609 1.00 97.75 83 ARG A C 1
ATOM 634 O O . ARG A 1 83 ? -0.849 0.036 14.698 1.00 97.75 83 ARG A O 1
ATOM 641 N N . SER A 1 84 ? -0.983 -0.864 12.644 1.00 98.19 84 SER A N 1
ATOM 642 C CA . SER A 1 84 ? 0.248 -1.638 12.703 1.00 98.19 84 SER A CA 1
ATOM 643 C C . SER A 1 84 ? 0.689 -2.002 11.295 1.00 98.19 84 SER A C 1
ATOM 645 O O . SER A 1 84 ? -0.106 -1.958 10.351 1.00 98.19 84 SER A O 1
ATOM 647 N N . TRP A 1 85 ? 1.951 -2.386 11.161 1.00 98.62 85 TRP A N 1
ATOM 648 C CA . TRP A 1 85 ? 2.459 -3.009 9.953 1.00 98.62 85 TRP A CA 1
ATOM 649 C C . TRP A 1 85 ? 3.507 -4.061 10.302 1.00 98.62 85 TRP A C 1
ATOM 651 O O . TRP A 1 85 ? 4.042 -4.074 11.413 1.00 98.62 85 TRP A O 1
ATOM 661 N N . THR A 1 86 ? 3.772 -4.965 9.368 1.00 98.44 86 THR A N 1
ATOM 662 C CA . THR A 1 86 ? 4.818 -5.980 9.498 1.00 98.44 86 THR A CA 1
ATOM 663 C C . THR A 1 86 ? 5.478 -6.258 8.151 1.00 98.44 86 THR A C 1
ATOM 665 O O . THR A 1 86 ? 4.893 -5.996 7.098 1.00 98.44 86 THR A O 1
ATOM 668 N N . ARG A 1 87 ? 6.698 -6.796 8.194 1.00 98.12 87 ARG A N 1
ATOM 669 C CA . ARG A 1 87 ? 7.443 -7.292 7.034 1.00 98.12 87 ARG A CA 1
ATOM 670 C C . ARG A 1 87 ? 7.335 -8.808 7.005 1.00 98.12 87 ARG A C 1
ATOM 672 O O . ARG A 1 87 ? 7.765 -9.471 7.948 1.00 98.12 87 ARG A O 1
ATOM 679 N N . VAL A 1 88 ? 6.807 -9.357 5.920 1.00 96.38 88 VAL A N 1
ATOM 680 C CA . VAL A 1 88 ? 6.703 -10.808 5.700 1.00 96.38 88 VAL A CA 1
A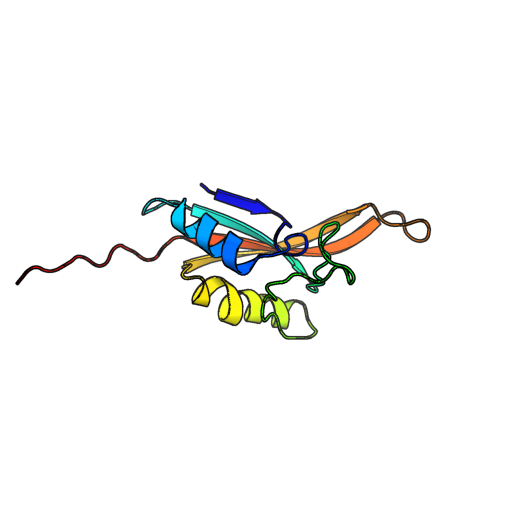TOM 681 C C . VAL A 1 88 ? 7.377 -11.186 4.375 1.00 96.38 88 VAL A C 1
ATOM 683 O O . VAL A 1 88 ? 7.638 -10.309 3.547 1.00 96.38 88 VAL A O 1
ATOM 686 N N . PRO A 1 89 ? 7.754 -12.459 4.163 1.00 93.44 89 PRO A N 1
ATOM 687 C CA . PRO A 1 89 ? 8.270 -12.884 2.867 1.00 93.44 89 PRO A CA 1
ATOM 688 C C . PRO A 1 89 ? 7.172 -12.829 1.797 1.00 93.44 89 PRO A C 1
ATOM 690 O O . PRO A 1 89 ? 6.065 -13.319 2.015 1.00 93.44 89 PRO A O 1
ATOM 693 N N . TYR A 1 90 ? 7.510 -12.287 0.629 1.00 90.06 90 TYR A N 1
ATOM 694 C CA . TYR A 1 90 ? 6.723 -12.411 -0.593 1.00 90.06 90 TYR A CA 1
ATOM 695 C C . TYR A 1 90 ? 7.344 -13.483 -1.486 1.00 90.06 90 TYR A C 1
ATOM 697 O O . TYR A 1 90 ? 8.550 -13.452 -1.741 1.00 90.06 90 TYR A O 1
ATOM 705 N N . LEU A 1 91 ? 6.520 -14.408 -1.974 1.00 86.06 91 LEU A N 1
ATOM 706 C CA . LEU A 1 91 ? 6.916 -15.441 -2.925 1.00 86.06 91 LEU A CA 1
ATOM 707 C C . LEU A 1 91 ? 5.970 -15.389 -4.118 1.00 86.06 91 LEU A C 1
ATOM 709 O O . LEU A 1 91 ? 4.758 -15.526 -3.953 1.00 86.06 91 LEU A O 1
ATOM 713 N N . CYS A 1 92 ? 6.524 -15.233 -5.315 1.00 76.81 92 CYS A N 1
ATOM 714 C CA . CYS A 1 92 ? 5.764 -15.355 -6.552 1.00 76.81 92 CYS A CA 1
ATOM 715 C C . CYS A 1 92 ? 6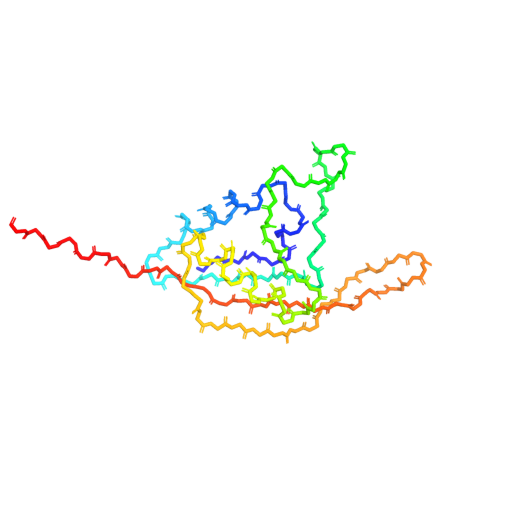.448 -16.307 -7.528 1.00 76.81 92 CYS A C 1
ATOM 717 O O . CYS A 1 92 ? 7.652 -16.569 -7.432 1.00 76.81 92 CYS A O 1
ATOM 719 N N . GLN A 1 93 ? 5.646 -16.838 -8.454 1.00 78.19 93 GLN A N 1
ATOM 720 C CA . GLN A 1 93 ? 6.142 -17.653 -9.552 1.00 78.19 93 GLN A CA 1
ATOM 721 C C . GLN A 1 93 ? 7.232 -16.874 -10.290 1.00 78.19 93 GLN A C 1
ATOM 723 O O . GLN A 1 93 ? 7.031 -15.717 -10.663 1.00 78.19 93 GLN A O 1
ATOM 728 N N . GLY A 1 94 ? 8.390 -17.504 -10.445 1.00 73.00 94 GLY A N 1
ATOM 729 C CA . GLY A 1 94 ? 9.484 -16.910 -11.188 1.00 73.00 94 GLY A CA 1
ATOM 730 C C . GLY A 1 94 ? 9.374 -17.173 -12.690 1.00 73.00 94 GLY A C 1
ATOM 731 O O . GLY A 1 94 ? 8.317 -17.545 -13.203 1.00 73.00 94 GLY A O 1
ATOM 732 N N . ASP A 1 95 ? 10.463 -16.936 -13.405 1.00 74.94 95 ASP A N 1
ATOM 733 C CA . ASP A 1 95 ? 10.541 -17.054 -14.856 1.00 74.94 95 ASP A CA 1
ATOM 734 C C . ASP A 1 95 ? 11.354 -18.291 -15.291 1.00 74.94 95 ASP A C 1
ATOM 736 O O . ASP A 1 95 ? 11.650 -19.194 -14.508 1.00 74.94 95 ASP A O 1
ATOM 740 N N . LEU A 1 96 ? 11.716 -18.350 -16.575 1.00 72.19 96 LEU A N 1
ATOM 741 C CA . LEU A 1 96 ? 12.535 -19.431 -17.132 1.00 72.19 96 LEU A CA 1
ATOM 742 C C . LEU A 1 96 ? 13.952 -19.503 -16.525 1.00 72.19 96 LEU A C 1
ATOM 744 O O . LEU A 1 96 ? 14.619 -20.524 -16.684 1.00 72.19 96 LEU A O 1
ATOM 748 N N . ASN A 1 97 ? 14.412 -18.447 -15.847 1.00 71.31 97 ASN A N 1
ATOM 749 C CA . ASN A 1 97 ? 15.747 -18.340 -15.261 1.00 71.31 97 ASN A CA 1
ATOM 750 C C . ASN A 1 97 ? 15.747 -18.608 -13.748 1.00 71.31 97 ASN A C 1
ATOM 752 O O . ASN A 1 97 ? 16.748 -19.084 -13.211 1.00 71.31 97 ASN A O 1
ATOM 756 N N . GLN A 1 98 ? 14.646 -18.315 -13.052 1.00 70.38 98 GLN A N 1
ATOM 757 C CA . GLN A 1 98 ? 14.512 -18.501 -11.608 1.00 70.38 98 GLN A CA 1
ATOM 758 C C . GLN A 1 98 ? 13.123 -19.044 -11.258 1.00 70.38 98 GLN A C 1
ATOM 760 O O . GLN A 1 98 ? 12.126 -18.447 -11.619 1.00 70.38 98 GLN A O 1
ATOM 765 N N . ALA A 1 99 ? 13.038 -20.138 -10.492 1.00 65.56 99 ALA A N 1
ATOM 766 C CA . ALA A 1 99 ? 11.758 -20.802 -10.202 1.00 65.56 99 ALA A CA 1
ATOM 767 C C . ALA A 1 99 ? 10.787 -19.972 -9.331 1.00 65.56 99 ALA A C 1
ATOM 769 O O . ALA A 1 99 ? 9.570 -20.125 -9.436 1.00 65.56 99 ALA A O 1
ATOM 770 N N . TYR A 1 100 ? 11.311 -19.100 -8.466 1.00 69.56 100 TYR A N 1
ATOM 771 C CA . TYR A 1 100 ? 10.523 -18.200 -7.621 1.00 69.56 100 TYR A CA 1
ATOM 772 C C . TYR A 1 100 ? 11.332 -16.959 -7.251 1.00 69.56 100 TYR A C 1
ATOM 774 O O . TYR A 1 100 ? 12.522 -17.060 -6.940 1.00 69.56 100 TYR A O 1
ATOM 782 N N . TYR A 1 101 ? 10.688 -15.795 -7.232 1.00 71.62 101 TYR A N 1
ATOM 783 C CA . TYR A 1 101 ? 11.286 -14.595 -6.651 1.00 71.62 101 TYR A CA 1
ATOM 784 C C . TYR A 1 101 ? 10.936 -14.517 -5.168 1.00 71.62 101 TYR A C 1
ATOM 786 O O . TYR A 1 101 ? 9.786 -14.733 -4.786 1.00 71.62 101 TYR A O 1
ATOM 794 N N . TRP A 1 102 ? 11.930 -14.193 -4.337 1.00 81.50 102 TRP A N 1
ATOM 795 C CA . TRP A 1 102 ? 11.699 -13.728 -2.974 1.00 81.50 102 TRP A CA 1
ATOM 796 C C . TRP A 1 102 ? 11.749 -12.203 -2.980 1.00 81.50 102 TRP A C 1
ATOM 798 O O . TRP A 1 102 ? 12.674 -11.613 -3.531 1.00 81.50 102 TRP A O 1
ATOM 808 N N . LEU A 1 103 ? 10.763 -11.553 -2.383 1.00 87.56 103 LEU A N 1
ATOM 809 C CA . LEU A 1 103 ? 10.804 -10.125 -2.064 1.00 87.56 103 LEU A CA 1
ATOM 810 C C . LEU A 1 103 ? 10.236 -9.935 -0.656 1.00 87.56 103 LEU A C 1
ATOM 812 O O . LEU A 1 103 ? 9.952 -10.907 0.052 1.00 87.56 103 LEU A O 1
ATOM 816 N N . HIS A 1 104 ? 10.091 -8.688 -0.227 1.00 93.75 104 HIS A N 1
ATOM 817 C CA . HIS A 1 104 ? 9.422 -8.379 1.028 1.00 93.75 104 HIS A CA 1
ATOM 818 C C . HIS A 1 104 ? 8.009 -7.895 0.753 1.00 93.75 104 HIS A C 1
ATOM 820 O O . HIS A 1 104 ? 7.807 -7.060 -0.121 1.00 93.75 104 HIS A O 1
ATOM 826 N N . ASP A 1 105 ? 7.050 -8.399 1.518 1.00 96.50 105 ASP A N 1
ATOM 827 C CA . ASP A 1 105 ? 5.696 -7.867 1.556 1.00 96.50 105 ASP A CA 1
ATOM 828 C C . ASP A 1 105 ? 5.547 -7.016 2.822 1.00 96.50 105 ASP A C 1
ATOM 830 O O . ASP A 1 105 ? 5.877 -7.459 3.932 1.00 96.50 105 ASP A O 1
ATOM 834 N N . ALA A 1 106 ? 5.094 -5.780 2.653 1.00 98.31 106 ALA A N 1
ATOM 835 C CA . ALA A 1 106 ? 4.723 -4.899 3.746 1.00 98.31 106 ALA A CA 1
ATOM 836 C C . ALA A 1 106 ? 3.205 -4.973 3.937 1.00 98.31 106 ALA A C 1
ATOM 838 O O . ALA A 1 106 ? 2.437 -4.522 3.087 1.00 98.31 106 ALA A O 1
ATOM 839 N N . VAL A 1 107 ? 2.772 -5.535 5.067 1.00 98.62 107 VAL A N 1
ATOM 840 C CA . VAL A 1 107 ? 1.350 -5.727 5.382 1.00 98.62 107 VAL A CA 1
ATOM 841 C C . VAL A 1 107 ? 0.929 -4.732 6.449 1.00 98.62 107 VAL A C 1
ATOM 843 O O . VAL A 1 107 ? 1.467 -4.743 7.555 1.00 98.62 107 VAL A O 1
ATOM 846 N N . PHE A 1 108 ? -0.063 -3.906 6.134 1.00 98.69 108 PHE A N 1
ATOM 847 C CA . PHE A 1 108 ? -0.581 -2.834 6.977 1.00 98.69 108 PHE A CA 1
ATOM 848 C C . PHE A 1 108 ? -1.993 -3.154 7.459 1.00 98.69 108 PHE A C 1
ATOM 850 O O . PHE A 1 108 ? -2.836 -3.604 6.681 1.00 98.69 108 PHE A O 1
ATOM 857 N N . THR A 1 109 ? -2.283 -2.840 8.721 1.00 98.44 109 THR A N 1
ATOM 858 C CA . THR A 1 109 ? -3.656 -2.754 9.231 1.00 98.44 109 THR A CA 1
ATOM 859 C C . THR A 1 109 ? -4.047 -1.289 9.399 1.00 98.44 109 THR A C 1
ATOM 861 O O . THR A 1 109 ? -3.321 -0.493 9.999 1.00 98.44 109 THR A O 1
ATOM 864 N N . LEU A 1 110 ? -5.194 -0.918 8.834 1.00 98.12 110 LEU A N 1
ATOM 865 C CA . LEU A 1 110 ? -5.626 0.469 8.671 1.00 98.12 110 LEU A CA 1
ATOM 866 C C . LEU A 1 110 ? -7.040 0.674 9.210 1.00 98.12 110 LEU A C 1
ATOM 868 O O . LEU A 1 110 ? -7.887 -0.218 9.136 1.00 98.12 110 LEU A O 1
ATOM 872 N N . THR A 1 111 ? -7.327 1.879 9.695 1.00 97.50 111 THR A N 1
ATOM 873 C CA . THR A 1 111 ? -8.687 2.324 10.046 1.00 97.50 111 THR A CA 1
ATOM 874 C C . THR A 1 111 ? -8.968 3.711 9.485 1.00 97.50 111 THR A C 1
ATOM 876 O O . THR A 1 111 ? -8.049 4.412 9.071 1.00 97.50 111 THR A O 1
ATOM 879 N N . LEU A 1 112 ? -10.226 4.142 9.538 1.00 96.19 112 LEU A N 1
ATOM 880 C CA . LEU A 1 112 ? -10.590 5.530 9.262 1.00 96.19 112 LEU A CA 1
ATOM 881 C C . LEU A 1 112 ? -10.356 6.431 10.488 1.00 96.19 112 LEU A C 1
ATOM 883 O O . LEU A 1 112 ? -10.413 5.938 11.622 1.00 96.19 112 LEU A O 1
ATOM 887 N N . PRO A 1 113 ? -10.147 7.744 10.282 1.00 91.06 113 PRO A N 1
ATOM 888 C CA . PRO A 1 113 ? -10.282 8.732 11.340 1.00 91.06 113 PRO A CA 1
ATOM 889 C C . PRO A 1 113 ? -11.640 8.621 12.045 1.00 91.06 113 PRO A C 1
ATOM 891 O O . PRO A 1 113 ? -12.633 8.262 11.404 1.00 91.06 113 PRO A O 1
ATOM 894 N N . PRO A 1 114 ? -11.712 8.913 13.355 1.00 83.94 114 PRO A N 1
ATOM 895 C CA . PRO A 1 114 ? -12.995 9.023 14.035 1.00 83.94 114 PRO A CA 1
ATOM 896 C C . PRO A 1 114 ? -13.852 10.099 13.353 1.00 83.94 114 PRO A C 1
ATOM 898 O O . PRO A 1 114 ? -13.325 11.104 12.876 1.00 83.94 114 PRO A O 1
ATOM 901 N N . ASN A 1 115 ? -15.172 9.894 13.308 1.00 76.81 115 ASN A N 1
ATOM 902 C CA . ASN A 1 115 ? -16.083 10.918 12.803 1.00 76.81 115 ASN A CA 1
ATOM 903 C C . ASN A 1 115 ? -15.885 12.199 13.622 1.00 76.81 115 ASN A C 1
ATOM 905 O O . ASN A 1 115 ? -15.988 12.164 14.850 1.00 76.81 115 ASN A O 1
ATOM 909 N N . SER A 1 116 ? -15.634 13.324 12.952 1.00 62.44 116 SER A N 1
ATOM 910 C CA . SER A 1 116 ? -15.708 14.638 13.581 1.00 62.44 116 SER A CA 1
ATOM 911 C C . SER A 1 116 ? -17.117 14.788 14.149 1.00 62.44 116 SER A C 1
ATOM 913 O O . SER A 1 116 ? -18.089 14.798 13.392 1.00 62.44 116 SER A O 1
ATOM 915 N N . VAL A 1 117 ? -17.255 14.853 15.472 1.00 56.47 117 VAL A N 1
ATOM 916 C CA . VAL A 1 117 ? -18.534 15.207 16.089 1.00 56.47 117 VAL A CA 1
ATOM 917 C C . VAL A 1 117 ? -18.836 16.628 15.623 1.00 56.47 117 VAL A C 1
ATOM 919 O O . VAL A 1 117 ? -18.106 17.554 15.972 1.00 56.47 117 VAL A O 1
ATOM 922 N N . GLN A 1 118 ? -19.860 16.809 14.785 1.00 47.16 118 GLN A N 1
ATOM 923 C CA . GLN A 1 118 ? -20.382 18.144 14.518 1.00 47.16 118 GLN A CA 1
ATOM 924 C C . GLN A 1 118 ? -20.978 18.648 15.831 1.00 47.16 118 GLN A C 1
ATOM 926 O O . GLN A 1 118 ? -22.053 18.221 16.245 1.00 47.16 118 GLN A O 1
ATOM 931 N N . VAL A 1 1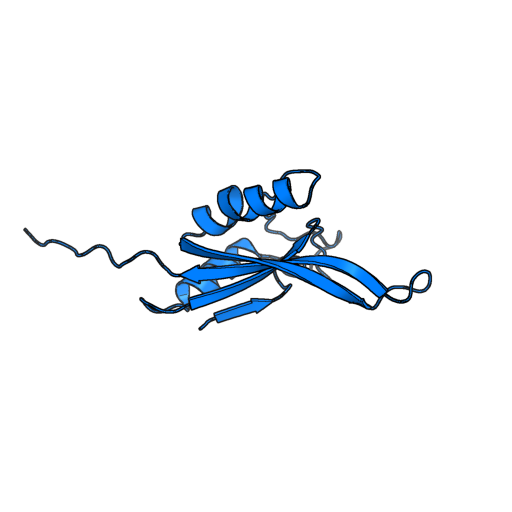19 ? -20.240 19.511 16.523 1.00 47.91 119 VAL A N 1
ATOM 932 C CA . VAL A 1 119 ? -20.794 20.293 17.623 1.00 47.91 119 VAL A CA 1
ATOM 933 C C . VAL A 1 119 ? -21.658 21.361 16.963 1.00 47.91 119 VAL A C 1
ATOM 935 O O . VAL A 1 119 ? -21.146 22.355 16.453 1.00 47.91 119 VAL A O 1
ATOM 938 N N . HIS A 1 120 ? -22.961 21.101 16.880 1.00 45.91 120 HIS A N 1
ATOM 939 C CA . HIS A 1 120 ? -23.935 22.135 16.554 1.00 45.91 120 HIS A CA 1
ATOM 940 C C . HIS A 1 120 ? -23.980 23.107 17.740 1.00 45.91 120 HIS A C 1
ATOM 942 O O . HIS A 1 120 ? -24.421 22.725 18.825 1.00 45.91 120 HIS A O 1
ATOM 948 N N . TYR A 1 121 ? -23.447 24.313 17.537 1.00 49.28 121 TYR A N 1
ATOM 949 C CA . TYR A 1 121 ? -23.706 25.474 18.390 1.00 49.28 121 TYR A CA 1
ATOM 950 C C . TYR A 1 121 ? -25.041 26.111 18.010 1.00 49.28 121 TYR A C 1
ATOM 952 O O . TYR A 1 121 ? -25.371 26.085 16.800 1.00 49.28 121 TYR A O 1
#

Solvent-accessible surface area (backbone atoms only — not comparable to full-atom values): 7068 Å² total; per-residue (Å²): 116,49,78,44,71,62,40,63,44,52,32,46,46,32,64,58,48,49,49,50,55,56,71,72,51,56,92,90,34,44,36,38,42,32,42,56,40,82,78,70,61,46,18,93,70,94,44,96,82,25,53,39,85,39,79,77,73,65,42,72,88,49,65,68,43,31,54,50,22,40,46,65,58,42,42,43,73,64,57,41,40,82,74,49,71,50,82,45,85,32,78,46,85,41,58,100,88,39,80,56,46,80,45,38,24,43,39,35,36,31,31,64,68,79,80,78,78,81,79,82,127

Sequence (121 aa):
MVSCLNVLDRCDRPLTLLGQIRAAMKPGAMAVIAIVLPFKPYVEFGTKDHKPVEELPIKGNTFEDQVTSVIEDVLIPAGFIIRSWTRVPYLCQGDLNQAYYWLHDAVFTLTLPPNSVQVHY

Mean predicted aligned error: 5.36 Å

Secondary structure (DSSP, 8-state):
-EEEES-TTS-S-HHHHHHHHHHHPPTT-EEEEEEEES-----SSS-SSS--SS------SSHHHHHHHIIIIIITTTTPEEEEEEEEEEEEE--SS-SEEEEEEEEEEEEPPPP------

Radius of gyration: 16.0 Å; Cα contacts (8 Å, |Δi|>4): 223; chains: 1; bounding box: 40×46×42 Å

Organism: NCBI:txid488301

=== Feature glossary ===
Legend for the data blocks above and below:

— What the protein is —

Sequence gives the chain of amino acids in standard one-letter code (A=alanine, C=cysteine, …, Y=tyrosine), read N→C. It is the only feature that is directly encoded by the gene; all structural features are derived from the folded form of this sequence.

The annotation block draws on four external resources. InterPro: which protein families and domains the sequence belongs to. GO: standardized terms for what the protein does, what process it participates in, and where in the cell it acts. CATH: which structural fold it has in the CATH hierarchy. Organism: the species of origin.

— Where its atoms are —

Atomic coordinates in PDBx/mmCIF format — the same representation the Protein Data Bank distributes. Each line of the _atom_site loop places one backbone atom in Cartesian space (units: ångströms, origin: arbitrary).

Six rendered views show the 3D structure from the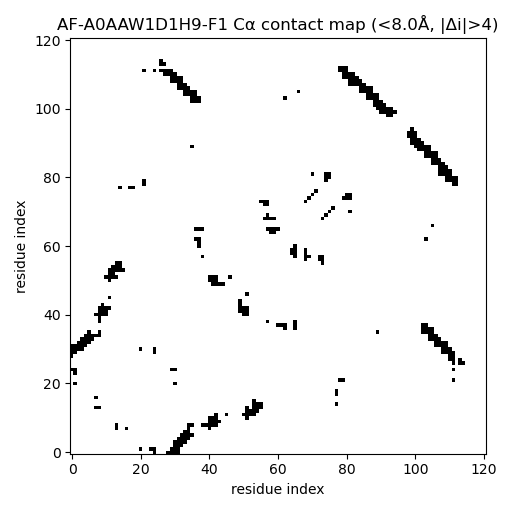 faces of a cube — i.e. along ±x, ±y, ±z. Rendering representation is drawn randomly per protein from cartoon (secondary-structure ribbons), sticks (backbone bonds), or molecular surface; coloring is either N→C rainbow (blue at the N-terminus through red at the C-terminus) or one color per chain.

— Local backbone conformation —

DSSP 8-state secondary structure assigns each residue one of H (α-helix), G (3₁₀-helix), I (π-helix), E (extended β-strand), B (isolated β-bridge), T (hydrogen-bonded turn), S (bend), or '-' (coil). The assignment is computed from backbone hydrogen-bond geometry via the Kabsch–Sander algorithm.

P-SEA three-state annotation labels each residue as helix, strand, or coil based purely on the geometry of the Cα trace. It serves as a fallback when the full backbone (and thus DSSP) is unavailable.

φ (phi) and ψ (psi) are the two rotatable backbone dihedrals per residue: φ is the C(i-1)–N–Cα–C torsion, ψ is the N–Cα–C–N(i+1) torsion, both in degrees on (−180°, 180°]. α-helical residues cluster near (−60°, −45°); β-strand residues near (−120°, +130°). A Ramachandran plot is simply a scatter of (φ, ψ) for every residue.

— Global shape and packing —

Radius of gyration (Rg) is the root-mean-square distance of Cα atoms from their centroid — a single number for overall size and compactness. A globular domain of N residues has Rg ≈ 2.2·N^0.38 Å; an extended or disordered chain has a much larger Rg. The Cα contact count is the number of residue pairs whose Cα atoms are within 8 Å and are more than four positions apart in sequence — a standard proxy for tertiar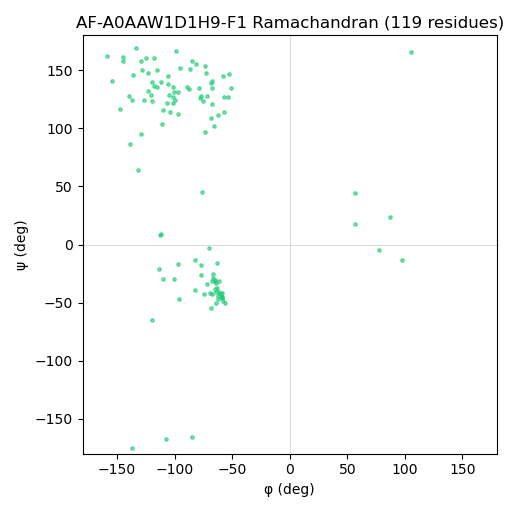y packing density. The bounding box is the smallest axis-aligned box enclosing all Cα atoms.

Accessible surface area quantifies burial. A residue with SASA near zero is packed into the hydrophobic core; one with SASA >100 Å² sits on the surface. Computed here via the Shrake–Rupley numerical algorithm with a 1.4 Å probe.

The contact map is a binary N×N matrix image: pixel (i, j) is dark where Cα_i and Cα_j are within 8 Å and |i−j|>4. Because the |i−j|>4 filter removes local helical contacts, off-diagonal stripes parallel to the main diagonal indicate parallel β-sheets; stripes perpendicular to it indicate antiparallel β-sheets. The Ramachandran plot scatters every residue's (φ, ψ) pair against the sterically allowed regions. The PAE heatmap renders the predicted-aligned-error matrix.

— Structural neighborhood —

A 3Di character summarizes, for each residue, the relative orientation of the Cα frame of its nearest spatial neighbor. Because it encodes fold topology rather than chemistry, 3Di alignments detect remote structural similarity that sequence alignment misses.

Structural nearest neighbors (via Foldseek easy-search vs the PDB). Reported per hit: target PDB id, E-value, and alignment TM-score. A TM-score above ~0.5 is the conventional threshold for 'same fold'.

— Confidence and disorder —

For AlphaFold models, the B-factor field carries pLDDT — the model's own estimate of local accuracy on a 0–100 scale. Regions with pLDDT<50 should be treated as essentially unmodeled; they often correspond to intrinsically disordered segments.

B-factor (Debye–Waller factor) reflects atomic displacement in the crystal lattice. It is an experimental observable (units Å²), not a prediction; low values mean the atom is pinned down, high values mean it moves or is heterogeneous across the crystal.

Predicted Aligned Error (PAE) is an AlphaFold confidence matrix: entry (i, j) is the expected error in the position of residue j, in ångströms, when the prediction is superimposed on the true structure at residue i. Low PAE within a block of residues means that block is internally rigid and well-predicted; high PAE between two blocks means their relative placement is uncertain even if each block individually is confident.